Protein AF-A0A0B1SUB9-F1 (afdb_monomer)

Secondary structure (DSSP, 8-state):
---EEEEEEEESSGGGTTSEEETTB-----EEEEETTEEEEEEEEEE-SS---EEE-S---TTSPPPEEEEEEEEETTEEEEE-------SS---

Solvent-accessible surface area (backbone atoms only — not comparable to full-atom values): 6046 Å² total; per-residue (Å²): 133,82,65,46,35,33,41,34,45,33,22,70,45,74,82,52,62,68,27,38,26,53,62,96,42,61,63,81,67,86,46,79,47,73,63,85,94,46,61,39,32,33,36,78,37,85,44,74,93,76,92,79,50,77,44,80,69,58,82,91,40,95,90,58,77,81,59,75,46,57,36,43,32,35,43,42,102,90,48,72,53,73,47,59,71,90,70,84,77,58,101,73,76,93,131

Sequence (95 aa):
MNLKHFIRVTCSSVACIGTVKVDNYIPNGLLYTRMGRSKYYFVDVAAKGGQHTVTFMGPDTPWSPISIGVTVYGYGTNRAYAFSPGLNYPSTGTC

pLDDT: mean 70.73, std 13.28, range [28.61, 86.06]

Organism: Oesophagostomum dentatum (NCBI:txid61180)

Mean predicted aligned error: 9.2 Å

Nearest PDB structures (foldseek):
  5cbl-assembly1_A  TM=3.265E-01  e=4.084E+00  Homo sapiens
  2w1n-assembly1_A  TM=2.230E-01  e=6.590E+00  Clostridium perfringens

Radius of gyration: 13.9 Å; Cα contacts (8 Å, |Δi|>4): 161; chains: 1; bounding box: 33×32×38 Å

Structure (mmCIF, N/CA/C/O backbone):
data_AF-A0A0B1SUB9-F1
#
_entry.id   AF-A0A0B1SUB9-F1
#
loop_
_atom_site.group_PDB
_atom_site.id
_atom_site.type_symbol
_atom_site.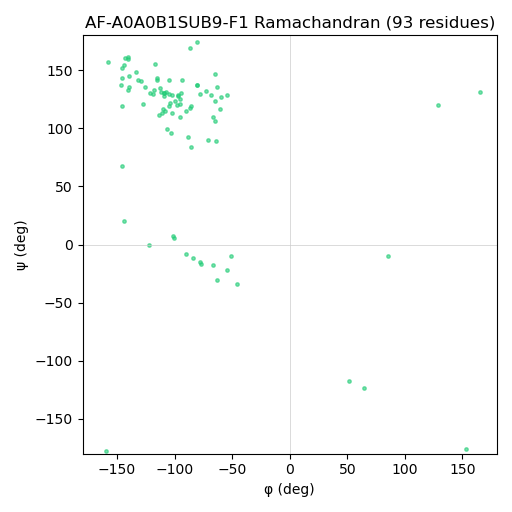label_atom_id
_atom_site.label_alt_id
_atom_site.label_comp_id
_atom_site.label_asym_id
_atom_site.label_entity_id
_atom_site.label_seq_id
_atom_site.pdbx_PDB_ins_code
_atom_site.Cartn_x
_atom_site.Cartn_y
_atom_site.Cartn_z
_atom_site.occupancy
_atom_site.B_iso_or_equiv
_atom_site.auth_seq_id
_atom_site.auth_comp_id
_atom_site.auth_asym_id
_atom_site.auth_atom_id
_atom_site.pdbx_PDB_model_num
ATOM 1 N N . MET A 1 1 ? -17.036 2.564 18.239 1.00 54.00 1 MET A N 1
ATOM 2 C CA . MET A 1 1 ? -16.819 1.295 17.504 1.00 54.00 1 MET A CA 1
ATOM 3 C C . MET A 1 1 ? -15.453 1.377 16.843 1.00 54.00 1 MET A C 1
ATOM 5 O O . MET A 1 1 ? -15.269 2.254 16.012 1.00 54.00 1 MET A O 1
ATOM 9 N N . ASN A 1 2 ? -14.493 0.536 17.237 1.00 68.81 2 ASN A N 1
ATOM 10 C CA . ASN A 1 2 ? -13.128 0.594 16.700 1.00 68.81 2 ASN A CA 1
ATOM 11 C C . ASN A 1 2 ? -13.043 -0.210 15.401 1.00 68.81 2 ASN A C 1
ATOM 13 O O . ASN A 1 2 ? -12.675 -1.383 15.416 1.00 68.81 2 ASN A O 1
ATOM 17 N N . LEU A 1 3 ? -13.424 0.418 14.289 1.00 71.81 3 LEU A N 1
ATOM 18 C CA . LEU A 1 3 ? -13.121 -0.111 12.963 1.00 71.81 3 LEU A CA 1
ATOM 19 C C . LEU A 1 3 ? -11.598 -0.133 12.780 1.00 71.81 3 LEU A C 1
ATOM 21 O O . LEU A 1 3 ? -10.899 0.807 13.162 1.00 71.81 3 LEU A O 1
ATOM 25 N N . LYS A 1 4 ? -11.078 -1.237 12.245 1.00 84.00 4 LYS A N 1
ATOM 26 C CA . LYS A 1 4 ? -9.689 -1.325 11.793 1.00 84.00 4 LYS A CA 1
ATOM 27 C C . LYS A 1 4 ? -9.670 -1.013 10.306 1.00 84.00 4 LYS A C 1
ATOM 29 O O . LYS A 1 4 ? -10.473 -1.580 9.570 1.00 84.00 4 LYS A O 1
ATOM 34 N N . HIS A 1 5 ? -8.784 -0.115 9.894 1.00 83.88 5 HIS A N 1
ATOM 35 C CA . HIS A 1 5 ? -8.684 0.361 8.520 1.00 83.88 5 HIS A CA 1
ATOM 36 C C . HIS A 1 5 ? -7.343 -0.059 7.935 1.00 83.88 5 HIS A C 1
ATOM 38 O O . HIS A 1 5 ? -6.323 -0.041 8.627 1.00 83.88 5 HIS A O 1
ATOM 44 N N . PHE A 1 6 ? -7.357 -0.431 6.665 1.00 85.88 6 PHE A N 1
ATOM 45 C CA . PHE A 1 6 ? -6.189 -0.893 5.945 1.00 85.88 6 PHE A CA 1
ATOM 46 C C . PHE A 1 6 ? -6.175 -0.322 4.534 1.00 85.88 6 PHE A C 1
ATOM 48 O O . PHE A 1 6 ? -7.216 -0.172 3.892 1.00 85.88 6 PHE A O 1
ATOM 55 N N . ILE A 1 7 ? -4.972 -0.038 4.052 1.00 83.88 7 ILE A N 1
ATOM 56 C CA . ILE A 1 7 ? -4.700 0.334 2.670 1.00 83.88 7 ILE A CA 1
ATOM 57 C C . ILE A 1 7 ? -3.876 -0.800 2.070 1.00 83.88 7 ILE A C 1
ATOM 59 O O . ILE A 1 7 ? -2.730 -1.013 2.461 1.00 83.88 7 ILE A O 1
ATOM 63 N N . ARG A 1 8 ? -4.468 -1.541 1.134 1.00 85.38 8 ARG A N 1
ATOM 64 C CA . ARG A 1 8 ? -3.782 -2.559 0.342 1.00 85.38 8 ARG A CA 1
ATOM 65 C C . ARG A 1 8 ? -3.146 -1.908 -0.869 1.00 85.38 8 ARG A C 1
ATOM 67 O O . ARG A 1 8 ? -3.859 -1.409 -1.739 1.00 85.38 8 ARG A O 1
ATOM 74 N N . VAL A 1 9 ? -1.825 -1.978 -0.952 1.00 79.88 9 VAL A N 1
ATOM 75 C CA . VAL A 1 9 ? -1.064 -1.597 -2.144 1.00 79.88 9 VAL A CA 1
ATOM 76 C C . VAL A 1 9 ? -0.754 -2.865 -2.925 1.00 79.88 9 VAL A C 1
ATOM 78 O O . VAL A 1 9 ? -0.119 -3.770 -2.395 1.00 79.88 9 VAL A O 1
ATOM 81 N N . THR A 1 10 ? -1.216 -2.938 -4.170 1.00 80.25 10 THR A N 1
ATOM 82 C CA . THR A 1 10 ? -0.998 -4.063 -5.086 1.00 80.25 10 THR A CA 1
ATOM 83 C C . THR A 1 10 ? -0.042 -3.640 -6.191 1.00 80.25 10 THR A C 1
ATOM 85 O O . THR A 1 10 ? -0.278 -2.645 -6.865 1.00 80.25 10 THR A O 1
ATOM 88 N N . CYS A 1 11 ? 1.004 -4.423 -6.401 1.00 74.81 11 CYS A N 1
ATOM 89 C CA . CYS A 1 11 ? 2.053 -4.235 -7.385 1.00 74.81 11 CYS A CA 1
ATOM 90 C C . CYS A 1 11 ? 2.029 -5.372 -8.417 1.00 74.81 11 CYS A C 1
ATOM 92 O O . CYS A 1 11 ? 1.828 -6.546 -8.082 1.00 74.81 11 CYS A O 1
ATOM 94 N N . SER A 1 12 ? 2.310 -5.032 -9.676 1.00 75.00 12 SER A N 1
ATOM 95 C CA . SER A 1 12 ? 2.490 -5.999 -10.769 1.00 75.00 12 SER A CA 1
ATOM 96 C C . SER A 1 12 ? 3.850 -6.717 -10.740 1.00 75.00 12 SER A C 1
ATOM 98 O O . SER A 1 12 ? 4.006 -7.764 -11.366 1.00 75.00 12 SER A O 1
ATOM 100 N N . SER A 1 13 ? 4.836 -6.198 -9.997 1.00 74.75 13 SER A N 1
ATOM 101 C CA . SER A 1 13 ? 6.165 -6.805 -9.825 1.00 74.75 13 SER A CA 1
ATOM 102 C C . SER A 1 13 ? 6.708 -6.616 -8.401 1.00 74.75 13 SER A C 1
ATOM 104 O O . SER A 1 13 ? 6.275 -5.718 -7.680 1.00 74.75 13 SER A O 1
ATOM 106 N N . VAL A 1 14 ? 7.690 -7.437 -8.004 1.00 75.62 14 VAL A N 1
ATOM 107 C CA . VAL A 1 14 ? 8.381 -7.307 -6.702 1.00 75.62 14 VAL A CA 1
ATOM 108 C C . VAL A 1 14 ? 9.143 -5.985 -6.589 1.00 75.62 14 VAL A C 1
ATOM 110 O O . VAL A 1 14 ? 9.240 -5.441 -5.498 1.00 75.62 14 VAL A O 1
ATOM 113 N N . ALA A 1 15 ? 9.647 -5.437 -7.699 1.00 75.62 15 ALA A N 1
ATOM 114 C CA . ALA A 1 15 ? 10.448 -4.209 -7.691 1.00 75.62 15 ALA A CA 1
ATOM 115 C C . ALA A 1 15 ? 9.649 -2.959 -7.277 1.00 75.62 15 ALA A C 1
ATOM 117 O O . ALA A 1 15 ? 10.237 -1.955 -6.897 1.00 75.62 15 ALA A O 1
ATOM 118 N N . CYS A 1 16 ? 8.316 -3.030 -7.331 1.00 72.81 16 CYS A N 1
ATOM 119 C CA . CYS A 1 16 ? 7.411 -1.980 -6.857 1.00 72.81 16 CYS A CA 1
ATOM 120 C C . CYS A 1 16 ? 7.260 -1.964 -5.317 1.00 72.81 16 CYS A C 1
ATOM 122 O O . CYS A 1 16 ? 6.784 -0.993 -4.725 1.00 72.81 16 CYS A O 1
ATOM 124 N N . ILE A 1 17 ? 7.675 -3.035 -4.636 1.00 74.44 17 ILE A N 1
ATOM 125 C CA . ILE A 1 17 ? 7.610 -3.137 -3.177 1.00 74.44 17 ILE A CA 1
ATOM 126 C C . ILE A 1 17 ? 8.760 -2.328 -2.575 1.00 74.44 17 ILE A C 1
ATOM 128 O O . ILE A 1 17 ? 9.910 -2.466 -2.978 1.00 74.44 17 ILE A O 1
ATOM 132 N N . GLY A 1 18 ? 8.448 -1.457 -1.614 1.00 73.75 18 GLY A N 1
ATOM 133 C CA . GLY A 1 18 ? 9.412 -0.512 -1.040 1.00 73.75 18 GLY A CA 1
ATOM 134 C C . GLY A 1 18 ? 9.566 0.797 -1.827 1.00 73.75 18 GLY A C 1
ATOM 135 O O . GLY A 1 18 ? 10.138 1.754 -1.311 1.00 73.75 18 GLY A O 1
ATOM 136 N N . THR A 1 19 ? 8.996 0.885 -3.033 1.00 76.56 19 THR A N 1
ATOM 137 C CA . THR A 1 19 ? 8.965 2.115 -3.842 1.00 76.56 19 THR A CA 1
ATOM 138 C C . THR A 1 19 ? 7.627 2.846 -3.762 1.00 76.56 19 THR A C 1
ATOM 140 O O . THR A 1 1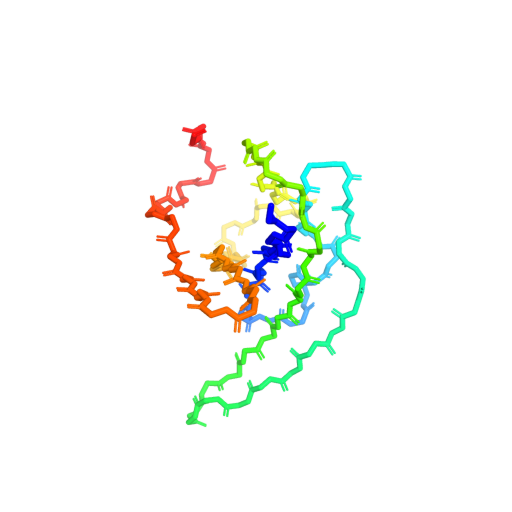9 ? 7.423 3.805 -4.490 1.00 76.56 19 THR A O 1
ATOM 143 N N . VAL A 1 20 ? 6.691 2.410 -2.919 1.00 75.69 20 VAL A N 1
ATOM 144 C CA . VAL A 1 20 ? 5.414 3.099 -2.676 1.00 75.69 20 VAL A CA 1
ATOM 145 C C . VAL A 1 20 ? 5.363 3.503 -1.211 1.00 75.69 20 VAL A C 1
ATOM 147 O O . VAL A 1 20 ? 5.661 2.693 -0.337 1.00 75.69 20 VAL A O 1
ATOM 150 N N . LYS A 1 21 ? 4.990 4.750 -0.940 1.00 79.31 21 LYS A N 1
ATOM 151 C CA . LYS A 1 21 ? 4.699 5.269 0.394 1.00 79.31 21 LYS A CA 1
ATOM 152 C C . LYS A 1 21 ? 3.203 5.427 0.582 1.00 79.31 21 LYS A C 1
ATOM 154 O O . LYS A 1 21 ? 2.508 5.868 -0.327 1.00 79.31 21 LYS A O 1
ATOM 159 N N . VAL A 1 22 ? 2.746 5.111 1.784 1.00 78.94 22 VAL A N 1
ATOM 160 C CA . VAL A 1 22 ? 1.446 5.531 2.303 1.00 78.94 22 VAL A CA 1
ATOM 161 C C . VAL A 1 22 ? 1.751 6.534 3.411 1.00 78.94 22 VAL A C 1
ATOM 163 O O . VAL A 1 22 ? 2.392 6.193 4.407 1.00 78.94 22 VAL A O 1
ATOM 166 N N . ASP A 1 23 ? 1.378 7.789 3.195 1.00 83.31 23 ASP A N 1
ATOM 167 C CA . ASP A 1 23 ? 1.838 8.952 3.951 1.00 83.31 23 ASP A CA 1
ATOM 168 C C . ASP A 1 23 ? 3.379 8.993 4.034 1.00 83.31 23 ASP A C 1
ATOM 170 O O . ASP A 1 23 ? 4.071 9.059 3.018 1.00 83.31 23 ASP A O 1
ATOM 174 N N . ASN A 1 24 ? 3.937 8.904 5.245 1.00 79.19 24 ASN A N 1
ATOM 175 C CA . ASN A 1 24 ? 5.379 8.884 5.498 1.00 79.19 24 ASN A CA 1
ATOM 176 C C . ASN A 1 24 ? 5.925 7.476 5.782 1.00 79.19 24 ASN A C 1
ATOM 178 O O . ASN A 1 24 ? 7.092 7.334 6.151 1.00 79.19 24 ASN A O 1
ATOM 182 N N . TYR A 1 25 ? 5.104 6.436 5.619 1.00 75.69 25 TYR A N 1
ATOM 183 C CA . TYR A 1 25 ? 5.486 5.054 5.878 1.00 75.69 25 TYR A CA 1
ATOM 184 C C . TYR A 1 25 ? 5.710 4.292 4.571 1.00 75.69 25 TYR A C 1
ATOM 186 O O . TYR A 1 25 ? 4.870 4.302 3.669 1.00 75.69 25 TYR A O 1
ATOM 194 N N . ILE A 1 26 ? 6.855 3.614 4.476 1.00 76.38 26 ILE A N 1
ATOM 195 C CA . ILE A 1 26 ? 7.122 2.651 3.408 1.00 76.38 26 ILE A CA 1
ATOM 196 C C . ILE A 1 26 ? 6.637 1.293 3.917 1.00 76.38 26 ILE A C 1
ATOM 198 O O . ILE A 1 26 ? 7.206 0.785 4.889 1.00 76.38 26 ILE A O 1
ATOM 202 N N . PRO A 1 27 ? 5.607 0.700 3.297 1.00 71.25 27 PRO A N 1
ATOM 203 C CA . PRO A 1 27 ? 5.118 -0.608 3.689 1.00 71.25 27 PRO A CA 1
ATOM 204 C C . PRO A 1 27 ? 6.236 -1.641 3.559 1.00 71.25 27 PRO A C 1
ATOM 206 O O . PRO A 1 27 ? 6.848 -1.764 2.497 1.00 71.25 27 PRO A O 1
ATOM 209 N N . ASN A 1 28 ? 6.494 -2.387 4.632 1.00 63.62 28 ASN A N 1
ATOM 210 C CA . ASN A 1 28 ? 7.428 -3.507 4.622 1.00 63.62 28 ASN A CA 1
ATOM 211 C C . ASN A 1 28 ? 6.672 -4.791 4.986 1.00 63.62 28 ASN A C 1
ATOM 213 O O . ASN A 1 28 ? 5.922 -4.819 5.959 1.00 63.62 28 ASN A O 1
ATOM 217 N N . GLY A 1 29 ? 6.842 -5.832 4.175 1.00 63.03 29 GLY A N 1
ATOM 218 C CA . GLY A 1 29 ? 6.048 -7.059 4.226 1.00 63.03 29 GLY A CA 1
ATOM 219 C C . GLY A 1 29 ? 5.495 -7.399 2.846 1.00 63.03 29 GLY A C 1
ATOM 220 O O . GLY A 1 29 ? 4.783 -6.605 2.240 1.00 63.03 29 GLY A O 1
ATOM 221 N N . LEU A 1 30 ? 5.854 -8.571 2.327 1.00 65.31 30 LEU A N 1
ATOM 222 C CA . LEU A 1 30 ? 5.457 -9.025 0.999 1.00 65.31 30 LEU A CA 1
ATOM 223 C C . LEU A 1 30 ? 4.469 -10.178 1.128 1.00 65.31 30 LEU A C 1
ATOM 225 O O . LEU A 1 30 ? 4.837 -11.256 1.591 1.00 65.31 30 LEU A O 1
ATOM 229 N N . LEU A 1 31 ? 3.242 -9.980 0.654 1.00 66.00 31 LEU A N 1
ATOM 230 C CA . LEU A 1 31 ? 2.315 -11.074 0.402 1.00 66.00 31 LEU A CA 1
ATOM 231 C C . LEU A 1 31 ? 2.232 -11.296 -1.108 1.00 66.00 31 LEU A C 1
ATOM 233 O O . LEU A 1 31 ? 1.884 -10.404 -1.880 1.00 66.00 31 LEU A O 1
ATOM 237 N N . TYR A 1 32 ? 2.601 -12.498 -1.539 1.00 74.62 32 TYR A N 1
ATOM 238 C CA . TYR A 1 32 ? 2.483 -12.927 -2.927 1.00 74.62 32 TYR A CA 1
ATOM 239 C C . TYR A 1 32 ? 1.199 -13.728 -3.100 1.00 74.62 32 TYR A C 1
ATOM 241 O O . TYR A 1 32 ? 0.964 -14.699 -2.382 1.00 74.62 32 TYR A O 1
ATOM 249 N N . THR A 1 33 ? 0.393 -13.356 -4.090 1.00 72.44 33 THR A N 1
ATOM 250 C CA . THR A 1 33 ? -0.750 -14.159 -4.514 1.00 72.44 33 THR A CA 1
ATOM 251 C C . THR A 1 33 ? -0.728 -14.371 -6.018 1.00 72.44 33 THR A C 1
ATOM 253 O O . THR A 1 33 ? -0.397 -13.482 -6.808 1.00 72.44 33 THR A O 1
ATOM 256 N N . ARG A 1 34 ? -1.088 -15.583 -6.430 1.00 64.31 34 ARG A N 1
ATOM 257 C CA . ARG A 1 34 ? -1.272 -15.926 -7.834 1.00 64.31 34 ARG A CA 1
ATOM 258 C C . ARG A 1 34 ? -2.767 -15.953 -8.119 1.00 64.31 34 ARG A C 1
ATOM 260 O O . ARG A 1 34 ? -3.463 -16.836 -7.632 1.00 64.31 34 ARG A O 1
ATOM 267 N N . MET A 1 35 ? -3.248 -15.018 -8.934 1.00 65.94 35 MET A N 1
ATOM 268 C CA . MET A 1 35 ? -4.627 -15.030 -9.427 1.00 65.94 35 MET A CA 1
ATOM 269 C C . MET A 1 35 ? -4.615 -15.435 -10.902 1.00 65.94 35 MET A C 1
ATOM 271 O O . MET A 1 35 ? -4.288 -14.646 -11.789 1.00 65.94 35 MET A O 1
ATOM 275 N N . GLY A 1 36 ? -4.907 -16.712 -11.165 1.00 76.69 36 GLY A N 1
ATOM 276 C CA . GLY A 1 36 ? -4.854 -17.290 -12.509 1.00 76.69 36 GLY A CA 1
ATOM 277 C C . GLY A 1 36 ? -3.436 -17.299 -13.098 1.00 76.69 36 GLY A C 1
ATOM 278 O O . GLY A 1 36 ? -2.503 -17.871 -12.524 1.00 76.69 36 GLY A O 1
ATOM 279 N N . ARG A 1 37 ? -3.265 -16.683 -14.276 1.00 72.19 37 ARG A N 1
ATOM 280 C CA . ARG A 1 37 ? -1.954 -16.548 -14.944 1.00 72.19 37 ARG A CA 1
ATOM 281 C C . ARG A 1 37 ? -1.139 -15.350 -14.447 1.00 72.19 37 ARG A C 1
ATOM 283 O O . ARG A 1 37 ? 0.054 -15.292 -14.730 1.00 72.19 37 ARG A O 1
ATOM 290 N N . SER A 1 38 ? -1.750 -14.450 -13.682 1.00 63.91 38 SER A N 1
ATOM 291 C CA . SER A 1 38 ? -1.118 -13.219 -13.218 1.00 63.91 38 SER A CA 1
ATOM 292 C C . SER A 1 38 ? -0.497 -13.391 -11.833 1.00 63.91 38 SER A C 1
ATOM 294 O O . SER A 1 38 ? -1.038 -14.071 -10.953 1.00 63.91 38 SER A O 1
ATOM 296 N N . LYS A 1 39 ? 0.664 -12.763 -11.650 1.00 69.56 39 LYS A N 1
ATOM 297 C CA . LYS A 1 39 ? 1.346 -12.630 -10.362 1.00 69.56 39 LYS A CA 1
ATOM 298 C C . LYS A 1 39 ? 0.993 -11.267 -9.781 1.00 69.56 39 LYS A C 1
ATOM 300 O O . LYS A 1 39 ? 1.174 -10.266 -10.468 1.00 69.56 39 LYS A O 1
ATOM 305 N N . TYR A 1 40 ? 0.519 -11.239 -8.540 1.00 72.44 40 TYR A N 1
ATOM 306 C CA . TYR A 1 40 ? 0.275 -9.999 -7.815 1.00 72.44 40 TYR A CA 1
ATOM 307 C C . TYR A 1 40 ? 1.018 -10.028 -6.489 1.00 72.44 40 TYR A C 1
ATOM 309 O O . TYR A 1 40 ? 1.012 -11.023 -5.760 1.00 72.44 40 TYR A O 1
ATOM 317 N N . TYR A 1 41 ? 1.656 -8.912 -6.189 1.00 77.69 41 TYR A N 1
ATOM 318 C CA . TYR A 1 41 ? 2.347 -8.680 -4.934 1.00 77.69 41 TYR A CA 1
ATOM 319 C C . TYR A 1 41 ? 1.562 -7.618 -4.194 1.00 77.69 41 TYR A C 1
ATOM 321 O O . TYR A 1 41 ? 1.211 -6.611 -4.798 1.00 77.69 41 TYR A O 1
ATOM 329 N N . PHE A 1 42 ? 1.244 -7.823 -2.924 1.00 80.56 42 PHE A N 1
ATOM 330 C CA . PHE A 1 42 ? 0.552 -6.797 -2.163 1.00 80.56 42 PHE A CA 1
ATOM 331 C C . PHE A 1 42 ? 1.054 -6.694 -0.732 1.00 80.56 42 PHE A C 1
ATOM 333 O O . PHE A 1 42 ? 1.667 -7.614 -0.187 1.00 80.56 42 PHE A O 1
ATOM 340 N N . VAL A 1 43 ? 0.777 -5.540 -0.142 1.00 81.62 43 VAL A N 1
ATOM 341 C CA . VAL A 1 43 ? 1.079 -5.213 1.246 1.00 81.62 43 VAL A CA 1
ATOM 342 C C . VAL A 1 43 ? -0.094 -4.446 1.838 1.00 81.62 43 VAL A C 1
ATOM 344 O O . VAL A 1 43 ? -0.644 -3.551 1.193 1.00 81.62 43 VAL A O 1
ATOM 347 N N . ASP A 1 44 ? -0.479 -4.817 3.056 1.00 83.81 44 ASP A N 1
ATOM 348 C CA . ASP A 1 44 ? -1.536 -4.149 3.806 1.00 83.81 44 ASP A CA 1
ATOM 349 C C . ASP A 1 44 ? -0.913 -3.199 4.828 1.00 83.81 44 ASP A C 1
ATOM 351 O O . ASP A 1 44 ? -0.115 -3.601 5.675 1.00 83.81 44 ASP A O 1
ATOM 355 N N . VAL A 1 45 ? -1.291 -1.926 4.758 1.00 83.00 45 VAL A N 1
ATOM 356 C CA . VAL A 1 45 ? -0.850 -0.889 5.692 1.00 83.00 45 VAL A CA 1
ATOM 357 C C . VAL A 1 45 ? -1.985 -0.582 6.646 1.00 83.00 45 VAL A C 1
ATOM 359 O O . VAL A 1 45 ? -3.062 -0.184 6.205 1.00 83.00 45 VAL A O 1
ATOM 362 N N . ALA A 1 46 ? -1.752 -0.738 7.949 1.00 84.25 46 ALA A N 1
ATOM 363 C CA . ALA A 1 46 ? -2.707 -0.294 8.955 1.00 84.25 46 ALA A CA 1
ATOM 364 C C . ALA A 1 46 ? -2.839 1.235 8.902 1.00 84.25 46 ALA A C 1
ATOM 366 O O . ALA A 1 46 ? -1.856 1.958 9.057 1.00 84.25 46 ALA A O 1
ATOM 367 N N . ALA A 1 47 ? -4.062 1.714 8.709 1.00 81.44 47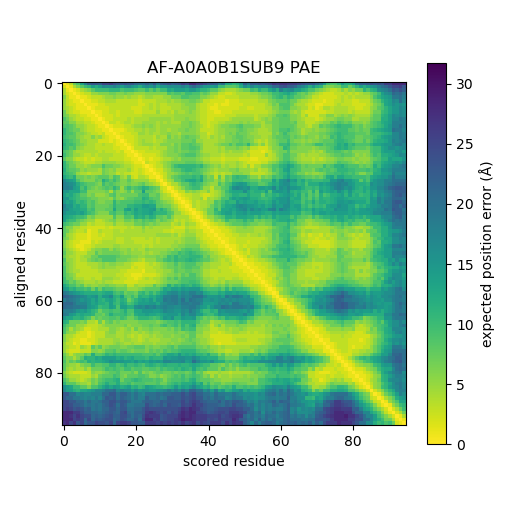 ALA A N 1
ATOM 368 C CA . ALA A 1 47 ? -4.387 3.126 8.595 1.00 81.44 47 ALA A CA 1
ATOM 369 C C . ALA A 1 47 ? -5.309 3.562 9.742 1.00 81.44 47 ALA A C 1
ATOM 371 O O . ALA A 1 47 ? -6.031 2.758 10.345 1.00 81.44 47 ALA A O 1
ATOM 372 N N . LYS A 1 48 ? -5.283 4.856 10.063 1.00 82.00 48 LYS A N 1
ATOM 373 C CA . LYS A 1 48 ? -6.318 5.475 10.900 1.00 82.00 48 LYS A CA 1
ATOM 374 C C . LYS A 1 48 ? -7.475 5.917 9.997 1.00 82.00 48 LYS A C 1
ATOM 376 O O . LYS A 1 48 ? -7.366 5.875 8.782 1.00 82.00 48 LYS A O 1
ATOM 381 N N . GLY A 1 49 ? -8.614 6.295 10.571 1.00 74.88 49 GLY A N 1
ATOM 382 C CA . GLY A 1 49 ? -9.6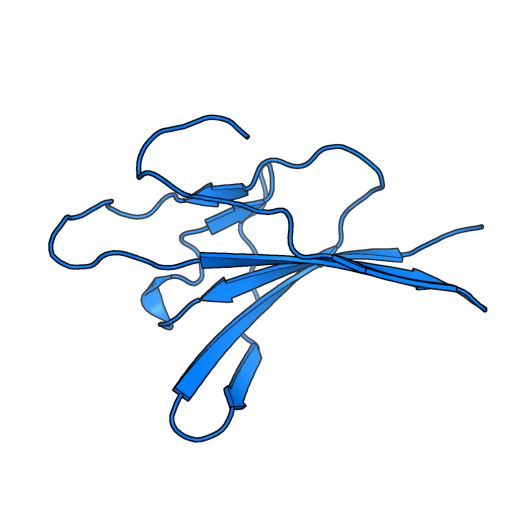55 6.947 9.775 1.00 74.88 49 GLY A CA 1
ATOM 383 C C . GLY A 1 49 ? -9.178 8.335 9.345 1.00 74.88 49 GLY A C 1
ATOM 384 O O . GLY A 1 49 ? -8.731 9.101 10.198 1.00 74.88 49 GLY A O 1
ATOM 385 N N . GLY A 1 50 ? -9.263 8.655 8.054 1.00 76.62 50 GLY A N 1
ATOM 386 C CA . GLY A 1 50 ? -8.830 9.946 7.522 1.00 76.62 50 GLY A CA 1
ATOM 387 C C . GLY A 1 50 ? -8.415 9.877 6.055 1.00 76.62 50 GLY A C 1
ATOM 388 O O . GLY A 1 50 ? -8.546 8.838 5.406 1.00 76.62 50 GLY A O 1
ATOM 389 N N . GLN A 1 51 ? -7.932 11.007 5.544 1.00 79.62 51 GLN A N 1
ATOM 390 C CA . G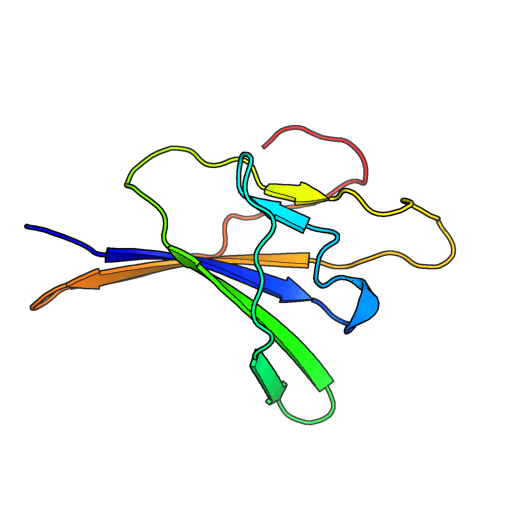LN A 1 51 ? -7.303 11.085 4.231 1.00 79.62 51 GLN A CA 1
ATOM 391 C C . GLN A 1 51 ? -5.855 10.602 4.332 1.00 79.62 51 GLN A C 1
ATOM 393 O O . GLN A 1 51 ? -5.149 10.951 5.278 1.00 79.62 51 GLN A O 1
ATOM 398 N N . HIS A 1 52 ? -5.438 9.811 3.349 1.00 79.25 52 HIS A N 1
ATOM 399 C CA . HIS A 1 52 ? -4.096 9.252 3.245 1.00 79.25 52 HIS A CA 1
ATOM 400 C C . HIS A 1 52 ? -3.560 9.487 1.838 1.00 79.25 52 HIS A C 1
ATOM 402 O O . HIS A 1 52 ? -4.307 9.355 0.866 1.00 79.25 52 HIS A O 1
ATOM 408 N N . THR A 1 53 ? -2.271 9.791 1.729 1.00 81.81 53 THR A N 1
ATOM 409 C CA . THR A 1 53 ? -1.612 10.033 0.442 1.00 81.81 53 THR A CA 1
ATOM 410 C C . THR A 1 53 ? -0.800 8.811 0.048 1.00 81.81 53 THR A C 1
ATOM 412 O O . THR A 1 53 ? 0.019 8.330 0.828 1.00 81.81 53 THR A O 1
ATOM 415 N N . VAL A 1 54 ? -0.996 8.306 -1.170 1.00 77.31 54 VAL A N 1
ATOM 416 C CA . VAL A 1 54 ? -0.202 7.193 -1.706 1.00 77.31 54 VAL A CA 1
ATOM 417 C C . VAL A 1 54 ? 0.729 7.716 -2.788 1.00 77.31 54 VAL A C 1
ATOM 419 O O . VAL A 1 54 ? 0.269 8.154 -3.842 1.00 77.31 54 VAL A O 1
ATOM 422 N N . THR A 1 55 ? 2.035 7.642 -2.538 1.00 76.94 55 THR A N 1
ATOM 423 C CA . THR A 1 55 ? 3.062 8.238 -3.401 1.00 76.94 55 THR A CA 1
ATOM 424 C C . THR A 1 55 ? 4.025 7.177 -3.905 1.00 76.94 55 THR A C 1
ATOM 426 O O . THR A 1 55 ? 4.584 6.409 -3.123 1.00 76.94 55 THR A O 1
ATOM 429 N N . PHE A 1 56 ? 4.273 7.156 -5.210 1.00 76.62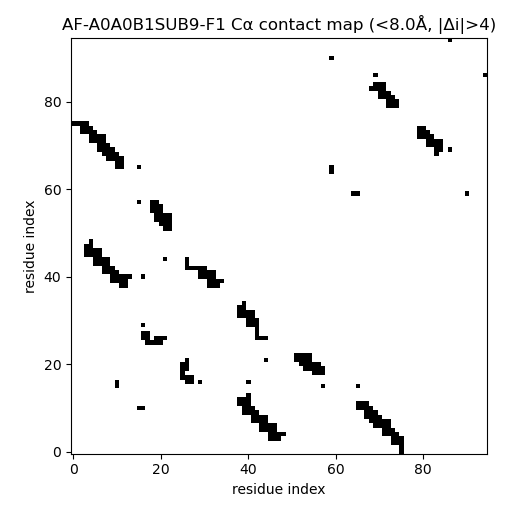 56 PHE A N 1
ATOM 430 C CA . PHE A 1 56 ? 5.355 6.372 -5.790 1.00 76.62 56 PHE A CA 1
ATOM 431 C C . PHE A 1 56 ? 6.696 7.111 -5.640 1.00 76.62 56 PHE A C 1
ATOM 433 O O . PHE A 1 56 ? 6.781 8.319 -5.826 1.00 76.62 56 PHE A O 1
ATOM 440 N N . MET A 1 57 ? 7.743 6.382 -5.268 1.00 75.38 57 MET A N 1
ATOM 441 C CA . MET A 1 57 ? 9.089 6.881 -4.973 1.00 75.38 57 MET A CA 1
ATOM 442 C C . MET A 1 57 ? 10.186 6.250 -5.834 1.00 75.38 57 MET A C 1
ATOM 444 O O . MET A 1 57 ? 11.365 6.535 -5.625 1.00 75.38 57 MET A O 1
ATOM 448 N N . GLY A 1 58 ? 9.837 5.331 -6.732 1.00 65.50 58 GLY A N 1
ATOM 449 C CA . GLY A 1 58 ? 10.816 4.756 -7.645 1.00 65.50 58 GLY A CA 1
ATOM 450 C C . GLY A 1 58 ? 11.095 5.682 -8.834 1.00 65.50 58 GLY A C 1
ATOM 451 O O . GLY A 1 58 ? 10.440 6.713 -8.996 1.00 65.50 58 GLY A O 1
ATOM 452 N N . PRO A 1 59 ? 12.066 5.322 -9.685 1.00 59.59 59 PRO A N 1
ATOM 453 C CA . PRO A 1 59 ? 12.307 6.043 -10.923 1.00 59.59 59 PRO A CA 1
ATOM 454 C C . PRO A 1 59 ? 11.104 5.846 -11.854 1.00 59.59 59 PRO A C 1
ATOM 456 O O . PRO A 1 59 ? 10.871 4.743 -12.353 1.00 59.59 59 PRO A O 1
ATOM 459 N N . ASP A 1 60 ? 10.327 6.909 -12.067 1.00 56.59 60 ASP A N 1
ATOM 460 C CA . ASP A 1 60 ? 9.262 6.928 -13.068 1.00 56.59 60 ASP A CA 1
ATOM 461 C C . ASP A 1 60 ? 9.912 6.949 -14.454 1.00 56.59 60 ASP A C 1
ATOM 463 O O . ASP A 1 60 ? 10.315 7.989 -14.976 1.00 56.59 60 ASP A O 1
ATOM 467 N N . THR A 1 61 ? 10.157 5.757 -14.995 1.00 56.47 61 THR A N 1
ATOM 468 C CA . THR A 1 61 ? 10.814 5.594 -16.289 1.00 56.47 61 THR A CA 1
ATOM 469 C C . THR A 1 61 ? 9.791 5.099 -17.305 1.00 56.47 61 THR A C 1
ATOM 471 O O . THR A 1 61 ? 9.131 4.088 -17.053 1.00 56.47 61 THR A O 1
ATOM 474 N N . PRO A 1 62 ? 9.697 5.732 -18.492 1.00 57.56 62 PRO A N 1
ATOM 475 C CA . PRO A 1 62 ? 8.772 5.316 -19.553 1.00 57.56 62 PRO A CA 1
ATOM 476 C C . PRO A 1 62 ? 8.916 3.844 -19.970 1.00 57.56 62 PRO A C 1
ATOM 478 O O . PRO A 1 62 ? 7.996 3.249 -20.522 1.00 57.56 62 PRO A O 1
ATOM 481 N N . TRP A 1 63 ? 10.084 3.257 -19.703 1.00 52.84 63 TRP A N 1
ATOM 482 C CA . TRP A 1 63 ? 10.474 1.906 -20.098 1.00 52.84 63 TRP A CA 1
ATOM 483 C C . TRP A 1 63 ? 10.108 0.828 -19.064 1.00 52.84 63 TRP A C 1
ATOM 485 O O . TRP A 1 63 ? 10.245 -0.359 -19.350 1.00 52.84 63 TRP A O 1
ATOM 495 N N . SER A 1 64 ? 9.639 1.221 -17.875 1.00 54.06 64 SER A N 1
ATOM 496 C CA . SER A 1 64 ? 9.153 0.315 -16.829 1.00 54.06 64 SER A CA 1
ATOM 497 C C . SER A 1 64 ? 7.989 0.961 -16.063 1.00 54.06 64 SER A C 1
ATOM 499 O O . SER A 1 64 ? 8.138 1.278 -14.878 1.00 54.06 64 SER A O 1
ATOM 501 N N . PRO A 1 65 ? 6.824 1.160 -16.711 1.00 57.38 65 PRO A N 1
ATOM 502 C CA . PRO A 1 65 ? 5.662 1.738 -16.050 1.00 57.38 65 PRO A CA 1
ATOM 503 C C . PRO A 1 65 ? 5.234 0.840 -14.886 1.00 57.38 65 PRO A C 1
ATOM 505 O O . PRO A 1 65 ? 4.863 -0.323 -15.068 1.00 57.38 65 PRO A O 1
ATOM 508 N N . ILE A 1 66 ? 5.312 1.373 -13.670 1.00 61.81 66 ILE A N 1
ATOM 509 C CA . ILE A 1 66 ? 4.864 0.668 -12.473 1.00 61.81 66 ILE A CA 1
ATOM 510 C C . ILE A 1 66 ? 3.369 0.913 -12.308 1.00 61.81 66 ILE A C 1
ATOM 512 O O . ILE A 1 66 ? 2.914 2.042 -12.159 1.00 61.81 66 ILE A O 1
ATOM 516 N N . SER A 1 67 ? 2.595 -0.169 -12.342 1.00 65.31 67 SER A N 1
ATOM 517 C CA . SER A 1 67 ? 1.162 -0.129 -12.064 1.00 65.31 67 SER A CA 1
ATOM 518 C C . SER A 1 67 ? 0.919 -0.480 -10.603 1.00 65.31 67 SER A C 1
ATOM 520 O O . SER A 1 67 ? 1.272 -1.579 -10.161 1.00 65.31 67 SER A O 1
ATOM 522 N N . ILE A 1 68 ? 0.292 0.446 -9.877 1.00 68.06 68 ILE A N 1
ATOM 523 C CA . ILE A 1 68 ? -0.157 0.231 -8.504 1.00 68.06 68 ILE A CA 1
ATOM 524 C C . ILE A 1 68 ? -1.679 0.235 -8.433 1.00 68.06 68 ILE A C 1
ATOM 526 O O . ILE A 1 68 ? -2.345 1.087 -9.014 1.00 68.06 68 ILE A O 1
ATOM 530 N N . GLY A 1 69 ? -2.231 -0.737 -7.717 1.00 72.62 69 GLY A 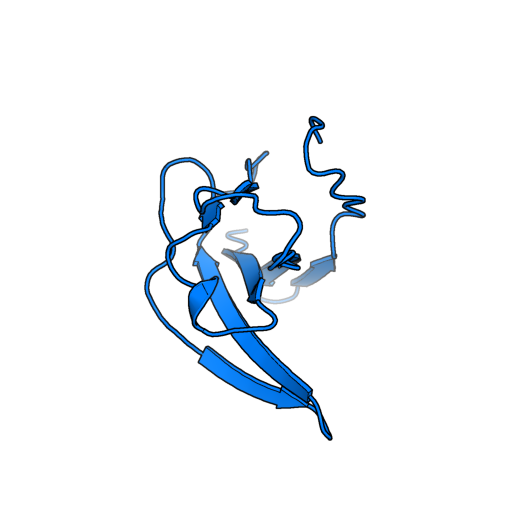N 1
ATOM 531 C CA . GLY A 1 69 ? -3.636 -0.768 -7.335 1.00 72.62 69 GLY A CA 1
ATOM 532 C C . GLY A 1 69 ? -3.770 -0.466 -5.851 1.00 72.62 69 GLY A C 1
ATOM 533 O O . GLY A 1 69 ? -3.084 -1.087 -5.040 1.00 72.62 69 GLY A O 1
ATOM 534 N N . VAL A 1 70 ? -4.663 0.451 -5.485 1.00 77.25 70 VAL A N 1
ATOM 535 C CA . VAL A 1 70 ? -4.968 0.758 -4.083 1.00 77.25 70 VAL A CA 1
ATOM 536 C C . VAL A 1 70 ? -6.359 0.236 -3.754 1.00 77.25 70 VAL A C 1
ATOM 538 O O . VAL A 1 70 ? -7.316 0.473 -4.486 1.00 77.25 70 VAL A O 1
ATOM 541 N N . THR A 1 71 ? -6.484 -0.499 -2.654 1.00 83.12 71 THR A N 1
ATOM 542 C CA . THR A 1 71 ? -7.783 -0.882 -2.091 1.00 83.12 71 THR A CA 1
ATOM 543 C C . THR A 1 71 ? -7.817 -0.497 -0.627 1.00 83.12 71 THR A C 1
ATOM 545 O O . THR A 1 71 ? -7.001 -0.964 0.162 1.00 83.12 71 THR A O 1
ATOM 548 N N . VAL A 1 72 ? -8.770 0.348 -0.257 1.00 81.88 72 VAL A N 1
ATOM 549 C CA . VAL A 1 72 ? -9.013 0.727 1.130 1.00 81.88 72 VAL A CA 1
ATOM 550 C C . VAL A 1 72 ? -10.104 -0.175 1.669 1.00 81.88 72 VAL A C 1
ATOM 552 O O . VAL A 1 72 ? -11.188 -0.267 1.095 1.00 81.88 72 VAL A O 1
ATOM 555 N N . TYR A 1 73 ? -9.838 -0.849 2.777 1.00 86.06 73 TYR A N 1
ATOM 556 C CA . TYR A 1 73 ? -10.818 -1.722 3.402 1.00 86.06 73 TYR A CA 1
ATOM 557 C C . TYR A 1 73 ? -10.764 -1.608 4.916 1.00 86.06 73 TYR A C 1
ATOM 559 O O . TYR A 1 73 ? -9.796 -1.126 5.502 1.00 86.06 73 TYR A O 1
ATOM 567 N N . GLY A 1 74 ? -11.829 -2.039 5.570 1.00 83.69 74 GLY A N 1
ATOM 568 C CA . GLY A 1 74 ? -11.868 -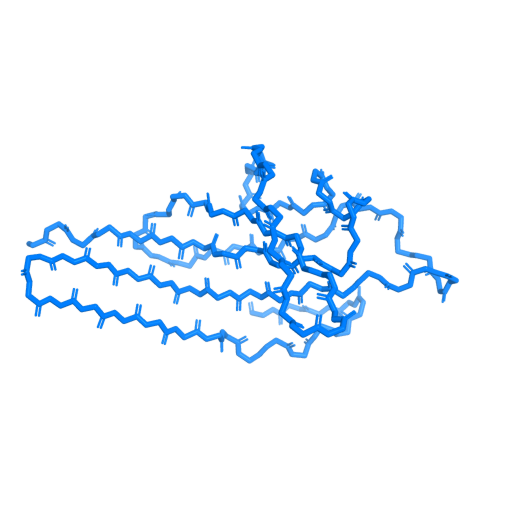2.084 7.015 1.00 83.69 74 GLY A CA 1
ATOM 569 C C . GLY A 1 74 ? -12.894 -3.069 7.525 1.00 83.69 74 GLY A C 1
ATOM 570 O O . GLY A 1 74 ? -13.845 -3.420 6.827 1.00 83.69 74 GLY A O 1
ATOM 571 N N . TYR A 1 75 ? -12.683 -3.528 8.753 1.00 84.19 75 TYR A N 1
ATOM 572 C CA . TYR A 1 75 ? -13.573 -4.473 9.409 1.00 84.19 75 TYR A CA 1
ATOM 573 C C . TYR A 1 75 ? -13.689 -4.200 10.911 1.00 84.19 75 TYR A C 1
ATOM 575 O O . TYR A 1 75 ? -12.814 -3.604 11.546 1.00 84.19 75 TYR A O 1
ATOM 583 N N . GLY A 1 76 ? -14.813 -4.625 11.475 1.00 83.50 76 GLY A N 1
ATOM 584 C CA . GLY A 1 76 ? -15.143 -4.589 12.893 1.00 83.50 76 GLY A CA 1
ATOM 585 C C . GLY A 1 76 ? -16.250 -5.597 13.191 1.00 83.50 76 GLY A C 1
ATOM 586 O O . GLY A 1 76 ? -16.711 -6.290 12.289 1.00 83.50 76 GLY A O 1
ATOM 587 N N . THR A 1 77 ? -16.697 -5.660 14.445 1.00 74.62 77 THR A N 1
ATOM 588 C CA . THR A 1 77 ? -17.517 -6.755 14.997 1.00 74.62 77 THR A CA 1
ATOM 589 C C . THR A 1 77 ? -18.693 -7.213 14.121 1.00 74.62 77 THR A C 1
ATOM 591 O O . THR A 1 77 ? -18.969 -8.399 14.114 1.00 74.62 77 THR A O 1
ATOM 594 N N . ASN A 1 78 ? -19.347 -6.321 13.360 1.00 75.69 78 ASN A N 1
ATOM 595 C CA . ASN A 1 78 ? -20.451 -6.658 12.440 1.00 75.69 78 ASN A CA 1
ATOM 596 C C . ASN A 1 78 ? -20.455 -5.822 11.142 1.00 75.69 78 ASN A C 1
ATOM 598 O O . ASN A 1 78 ? -21.499 -5.631 10.520 1.00 75.69 78 ASN A O 1
ATOM 602 N N . ARG A 1 79 ? -19.325 -5.214 10.767 1.00 74.69 79 ARG A N 1
ATOM 603 C CA . ARG A 1 79 ? -19.248 -4.329 9.594 1.00 74.69 79 ARG A CA 1
ATOM 604 C C . ARG A 1 79 ? -17.942 -4.565 8.865 1.00 74.69 79 ARG A C 1
ATOM 606 O O . ARG A 1 79 ? -16.890 -4.569 9.497 1.00 74.69 79 ARG A O 1
ATOM 613 N N . ALA A 1 80 ? -18.021 -4.704 7.550 1.00 82.06 80 ALA A N 1
ATOM 614 C CA . ALA A 1 80 ? -16.872 -4.718 6.664 1.00 82.06 80 ALA A CA 1
ATOM 615 C C . ALA A 1 80 ? -17.156 -3.807 5.472 1.00 82.06 80 ALA A C 1
ATOM 617 O O . ALA A 1 80 ? -18.306 -3.657 5.059 1.00 82.06 80 ALA A O 1
ATOM 618 N N . TYR A 1 81 ? -16.113 -3.192 4.938 1.00 80.19 81 TYR A N 1
ATOM 619 C CA . TYR A 1 81 ? -16.185 -2.434 3.699 1.00 80.19 81 TYR A CA 1
ATOM 620 C C . TYR A 1 81 ? -14.867 -2.584 2.946 1.00 80.19 81 TYR A C 1
ATOM 622 O O . TYR A 1 81 ? -13.815 -2.767 3.557 1.00 80.19 81 TYR A O 1
ATOM 630 N N . ALA A 1 82 ? -14.926 -2.483 1.625 1.00 83.81 82 ALA A N 1
ATOM 631 C CA . ALA A 1 82 ? -13.763 -2.367 0.764 1.00 83.81 82 ALA A CA 1
ATOM 632 C C . ALA A 1 82 ? -14.138 -1.484 -0.423 1.00 83.81 82 ALA A C 1
ATOM 634 O O . ALA A 1 82 ? -15.226 -1.625 -0.979 1.00 83.81 82 ALA A O 1
ATOM 635 N N . PHE A 1 83 ? -13.252 -0.576 -0.803 1.00 79.12 83 PHE A N 1
ATOM 636 C CA . PHE A 1 83 ? -13.390 0.207 -2.017 1.00 79.12 83 PHE A CA 1
ATOM 637 C C . PHE A 1 83 ? -12.012 0.461 -2.620 1.00 79.12 83 PHE A C 1
ATOM 639 O O . PHE A 1 83 ? -11.027 0.671 -1.912 1.00 79.12 83 PHE A O 1
ATOM 646 N N . SER A 1 84 ? -11.941 0.444 -3.943 1.00 77.06 84 SER A N 1
ATOM 647 C CA . SER A 1 84 ? -10.763 0.897 -4.669 1.00 77.06 84 SER A CA 1
ATOM 648 C C . SER A 1 84 ? -11.018 2.352 -5.046 1.00 77.06 84 SER A C 1
ATOM 650 O O . SER A 1 84 ? -11.922 2.591 -5.850 1.00 77.06 84 SER A O 1
ATOM 652 N N . PRO A 1 85 ? -10.323 3.335 -4.440 1.00 65.06 85 PRO A N 1
ATOM 65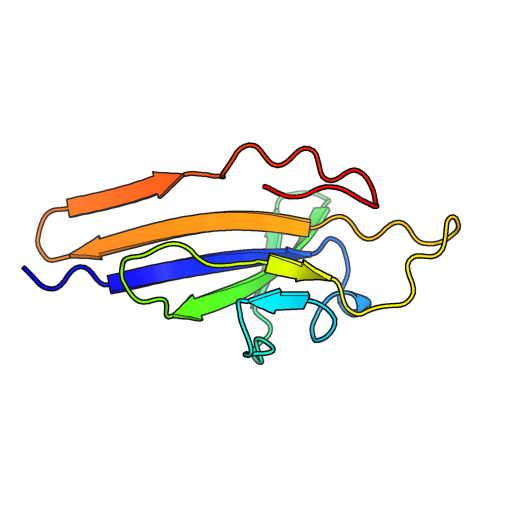3 C CA . PRO A 1 85 ? -10.443 4.714 -4.891 1.00 65.06 85 PRO A CA 1
ATOM 654 C C . PRO A 1 85 ? -10.120 4.738 -6.385 1.00 65.06 85 PRO A C 1
ATOM 656 O O . PRO A 1 85 ? -9.129 4.145 -6.812 1.00 65.06 85 PRO A O 1
ATOM 659 N N . GLY A 1 86 ? -11.005 5.339 -7.183 1.00 50.19 86 GLY A N 1
ATOM 660 C CA . GLY A 1 86 ? -10.828 5.440 -8.627 1.00 50.19 86 GLY A CA 1
ATOM 661 C C . GLY A 1 86 ? -9.603 6.292 -8.925 1.00 50.19 86 GLY A C 1
ATOM 662 O O . GLY A 1 86 ? -9.707 7.507 -9.020 1.00 50.19 86 GLY A O 1
ATOM 663 N N . LEU A 1 87 ? -8.436 5.662 -9.017 1.00 53.19 87 LEU A N 1
ATOM 664 C CA . LEU A 1 87 ? -7.183 6.335 -9.310 1.00 53.19 87 LEU A CA 1
ATOM 665 C C . LEU A 1 87 ? -6.841 6.064 -10.769 1.00 53.19 87 LEU A C 1
ATOM 667 O O . LEU A 1 87 ? -6.246 5.045 -11.116 1.00 53.19 87 LEU A O 1
ATOM 671 N N . ASN A 1 88 ? -7.216 7.012 -11.627 1.00 42.09 88 ASN A N 1
ATOM 672 C CA . ASN A 1 88 ? -6.388 7.301 -12.786 1.00 42.09 88 ASN A CA 1
ATOM 673 C C . ASN A 1 88 ? -5.075 7.839 -12.214 1.00 42.09 88 ASN A C 1
ATOM 675 O O . ASN A 1 88 ? -5.062 8.950 -11.699 1.00 42.09 88 ASN A O 1
ATOM 679 N N . TYR A 1 89 ? -4.005 7.048 -12.248 1.00 44.34 89 TYR A N 1
ATOM 680 C CA . TYR A 1 89 ? -2.649 7.553 -12.046 1.00 44.34 89 TYR A CA 1
ATOM 681 C C . TYR A 1 89 ? -2.106 7.996 -13.414 1.00 44.34 89 TYR A C 1
ATOM 683 O O . TYR A 1 89 ? -1.555 7.162 -14.135 1.00 44.34 89 TYR A O 1
ATOM 691 N N . PRO A 1 90 ? -2.244 9.269 -13.834 1.00 39.31 90 PRO A N 1
ATOM 692 C CA . PRO A 1 90 ? -1.200 9.857 -14.652 1.00 39.31 90 PRO A CA 1
ATOM 693 C C . PRO A 1 90 ? 0.061 9.941 -13.781 1.00 39.31 90 PRO A C 1
ATOM 695 O O . PRO A 1 90 ? -0.027 10.150 -12.570 1.00 39.31 90 PRO A O 1
ATOM 698 N N . SER A 1 91 ? 1.237 9.792 -14.386 1.00 40.72 91 SER A N 1
ATOM 699 C CA . SER A 1 91 ? 2.550 9.970 -13.742 1.00 40.72 91 SER A CA 1
ATOM 700 C C . SER A 1 91 ? 2.708 11.298 -12.978 1.00 40.72 91 SER A C 1
ATOM 702 O O . SER A 1 91 ? 3.645 11.465 -12.204 1.00 40.72 91 SER A O 1
ATOM 704 N N . THR A 1 92 ? 1.768 12.233 -13.130 1.00 39.47 92 THR A N 1
ATOM 705 C CA . THR A 1 92 ? 1.641 13.465 -12.354 1.00 39.47 92 THR A CA 1
ATOM 706 C C . THR A 1 92 ? 0.163 13.838 -12.155 1.00 39.47 92 THR A C 1
ATOM 708 O O . THR A 1 92 ? -0.554 14.100 -13.118 1.00 39.47 92 THR A O 1
ATOM 711 N N . GLY A 1 93 ? -0.314 13.901 -10.905 1.00 33.19 93 GLY A N 1
ATOM 712 C CA . GLY A 1 93 ? -1.641 14.453 -10.591 1.00 33.19 93 GLY A CA 1
ATOM 713 C C . GLY A 1 93 ? -2.152 14.126 -9.185 1.00 33.19 93 GLY A C 1
ATOM 714 O O . GLY A 1 93 ? -2.097 12.981 -8.752 1.00 33.19 93 GLY A O 1
ATOM 715 N N . THR A 1 94 ? -2.634 15.147 -8.472 1.00 28.61 94 THR A N 1
ATOM 716 C CA . THR A 1 94 ? -3.204 15.074 -7.115 1.00 28.61 94 THR A CA 1
ATOM 717 C C . THR A 1 94 ? -4.585 14.421 -7.098 1.00 28.61 94 THR A C 1
ATOM 719 O O . THR A 1 94 ? -5.456 14.819 -7.874 1.00 28.61 94 THR A O 1
ATOM 722 N N . CYS A 1 95 ? -4.778 13.473 -6.179 1.00 34.28 95 CYS A N 1
ATOM 723 C CA . CYS A 1 95 ? -6.062 12.871 -5.816 1.00 34.28 95 CYS A CA 1
ATOM 724 C C . CYS A 1 95 ? -6.680 13.534 -4.579 1.00 34.28 95 CYS A C 1
ATOM 726 O O . CYS A 1 95 ? -5.911 13.858 -3.641 1.00 34.28 95 CYS A O 1
#

Foldseek 3Di:
DDKWKKKKKKWQDPVQQQQKDWAPDRFDDWDWDDDDPGTIIIGIDTDDPDDIDIDGRDPCDPVDHIDIWIKMWIDDDPDIDIDTPPDPDDVDDDD